Protein AF-A0A067D8F0-F1 (afdb_monomer)

Nearest PDB structures (foldseek):
  3b07-assembly1_H  TM=2.738E-01  e=8.242E+00  Staphylococcus aureus subsp. aureus Mu50

Radius of gyration: 15.42 Å; Cα contacts (8 Å, |Δi|>4): 109; chains: 1; bounding box: 35×37×41 Å

Solvent-accessible surface area (backbone atoms only — not comparable to full-atom values): 8168 Å² total; per-residue (Å²): 128,88,77,78,66,52,91,57,32,62,72,68,67,75,62,64,94,82,67,60,57,68,50,104,61,89,81,83,54,66,70,61,53,50,54,45,64,76,66,58,86,75,86,63,58,89,93,33,72,66,40,51,51,54,28,47,51,58,36,39,53,48,44,66,75,35,40,70,51,72,89,74,42,86,77,57,56,75,93,79,59,80,89,86,78,81,79,86,88,63,49,74,47,76,49,75,50,69,50,60,37,70,57,69,53,98,90,41,74,51,74,62,47,78,47,73,50,78,48,78,52,73,55,122

Foldseek 3Di:
DPDDADPLANVLVPDDPPFAWPDDDDDDCVVVVVVCVVVPPDDDPPPDPVSVVRSLVVNVLCCVQIGPDPVRRPSDDPVPDDDDDDDDDKDWDKDWDWDQQQPDDPNDHGDRDIDIDIDIDMHD

Organism: Citrus sinensis (NCBI:txid2711)

Mean predicted aligned error: 9.87 Å

pLDDT: mean 77.43, std 11.08, range [33.69, 90.69]

Secondary structure (DSSP, 8-state):
---PPPSS-GGGGG--TT--BSSSSS---HHHHHHHHHH----PPTT-HHHHHHHHHHHHHHHHHHBS-GGG-SSS-TTT-----PPSS-EEEEEEEEEE--S-BTTBPP---EEEEEEEEEE-

Sequence (124 aa):
MEVAGDKYRSILNDEAKSMQWRHSGPLIFDKVNKLFEEGRTKEWPGGSIEETIHNVVRSWEMELSHKTSLNDFKTTNPEKFKLIVNGPPMVAYKFRHWGYFEGPFQGHAPSGEMVEFYVIGIMK

InterPro domains:
  IPR053218 Pathogen-related defense protein [PTHR31723] (4-87)

Structure (mmCIF, N/CA/C/O backbone):
data_AF-A0A067D8F0-F1
#
_entry.id   AF-A0A067D8F0-F1
#
loop_
_atom_site.group_PDB
_atom_site.id
_atom_site.type_symbol
_atom_site.label_atom_id
_atom_site.label_alt_id
_atom_site.label_comp_id
_atom_site.label_asym_id
_atom_site.label_entity_id
_atom_site.label_seq_id
_atom_site.pdbx_PDB_ins_code
_atom_site.Cartn_x
_atom_site.Cartn_y
_atom_site.Cartn_z
_atom_site.occupancy
_atom_site.B_iso_or_equiv
_atom_site.auth_seq_id
_atom_site.auth_comp_id
_atom_site.auth_asym_id
_atom_site.auth_atom_id
_atom_site.pdbx_PDB_model_num
ATOM 1 N N . MET A 1 1 ? 0.008 14.966 -22.421 1.00 33.69 1 MET A N 1
ATOM 2 C CA . MET A 1 1 ? -1.133 14.686 -21.530 1.00 33.69 1 MET A CA 1
ATOM 3 C C . MET A 1 1 ? -0.553 14.484 -20.150 1.00 33.69 1 MET A C 1
ATOM 5 O O . MET A 1 1 ? 0.233 13.558 -19.995 1.00 33.69 1 MET A O 1
ATOM 9 N N . GLU A 1 2 ? -0.831 15.382 -19.207 1.00 35.62 2 GLU A N 1
ATOM 10 C CA . GLU A 1 2 ? -0.561 15.088 -17.797 1.00 35.62 2 GLU A CA 1
ATOM 11 C C . GLU A 1 2 ? -1.398 13.866 -17.425 1.00 35.62 2 GLU A C 1
ATOM 13 O O . GLU A 1 2 ? -2.609 13.842 -17.652 1.00 35.62 2 GLU A O 1
ATOM 18 N N . VAL A 1 3 ? -0.734 12.811 -16.965 1.00 48.41 3 VAL A N 1
ATOM 19 C CA . VAL A 1 3 ? -1.409 11.611 -16.482 1.00 48.41 3 VAL A CA 1
ATOM 20 C C . VAL A 1 3 ? -2.021 12.000 -15.142 1.00 48.41 3 VAL A C 1
ATOM 22 O O . VAL A 1 3 ? -1.291 12.357 -14.220 1.00 48.41 3 VAL A O 1
ATOM 25 N N . ALA A 1 4 ? -3.352 12.008 -15.055 1.00 56.06 4 ALA A N 1
ATOM 26 C CA . ALA A 1 4 ? -4.037 12.191 -13.782 1.00 56.06 4 ALA A CA 1
ATOM 27 C C . ALA A 1 4 ? -3.526 11.125 -12.799 1.00 56.06 4 ALA A C 1
ATOM 29 O O . ALA A 1 4 ? -3.417 9.956 -13.166 1.00 56.06 4 ALA A O 1
ATOM 30 N N . GLY A 1 5 ? -3.165 11.537 -11.583 1.00 66.69 5 GLY A N 1
ATOM 31 C CA . GLY A 1 5 ? -2.578 10.637 -10.593 1.00 66.69 5 GLY A CA 1
ATOM 32 C C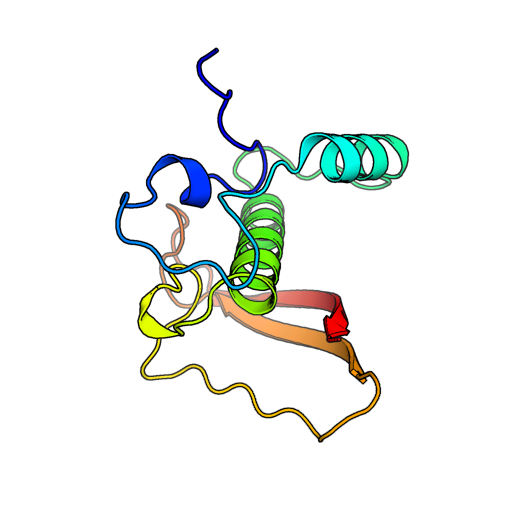 . GLY A 1 5 ? -3.467 9.431 -10.265 1.00 66.69 5 GLY A C 1
ATOM 33 O O . GLY A 1 5 ? -4.695 9.529 -10.321 1.00 66.69 5 GLY A O 1
ATOM 34 N N . ASP A 1 6 ? -2.866 8.287 -9.913 1.00 84.50 6 ASP A N 1
ATOM 35 C CA . ASP A 1 6 ? -3.636 7.067 -9.621 1.00 84.50 6 ASP A CA 1
ATOM 36 C C . ASP A 1 6 ? -4.466 7.237 -8.341 1.00 84.50 6 ASP A C 1
ATOM 38 O O . ASP A 1 6 ? -3.934 7.538 -7.271 1.00 84.50 6 ASP A O 1
ATOM 42 N N . LYS A 1 7 ? -5.778 6.988 -8.450 1.00 83.19 7 LYS A N 1
ATOM 43 C CA . LYS A 1 7 ? -6.754 7.149 -7.358 1.00 83.19 7 LYS A CA 1
ATOM 44 C C . LYS A 1 7 ? -6.403 6.340 -6.104 1.00 83.19 7 LYS A C 1
ATOM 46 O O . LYS A 1 7 ? -6.675 6.802 -5.003 1.00 83.19 7 LYS A O 1
ATOM 51 N N . TYR A 1 8 ? -5.847 5.138 -6.259 1.00 85.50 8 TYR A N 1
ATOM 52 C CA . TYR A 1 8 ? -5.603 4.218 -5.139 1.00 85.50 8 TYR A CA 1
ATOM 53 C C . TYR A 1 8 ? -4.139 4.162 -4.705 1.00 85.50 8 TYR A C 1
ATOM 55 O O . TYR A 1 8 ? -3.828 3.604 -3.655 1.00 85.50 8 TYR A O 1
ATOM 63 N N . ARG A 1 9 ? -3.229 4.681 -5.530 1.00 86.44 9 ARG A N 1
ATOM 64 C CA . ARG A 1 9 ? -1.780 4.621 -5.332 1.00 86.44 9 ARG A CA 1
ATOM 65 C C . ARG A 1 9 ? -1.206 6.020 -5.441 1.00 86.44 9 ARG A C 1
ATOM 67 O O . ARG A 1 9 ? -0.427 6.320 -6.342 1.00 86.44 9 ARG A O 1
ATOM 74 N N . SER A 1 10 ? -1.565 6.861 -4.476 1.00 81.19 10 SER A N 1
ATOM 75 C CA . SER A 1 10 ? -1.075 8.240 -4.381 1.00 81.19 10 SER A CA 1
ATOM 76 C C . SER A 1 10 ? 0.454 8.334 -4.426 1.00 81.19 10 SER A C 1
ATOM 78 O O . SER A 1 10 ? 0.988 9.299 -4.962 1.00 81.19 10 SER A O 1
ATOM 80 N N . ILE A 1 11 ? 1.162 7.299 -3.954 1.00 77.00 11 ILE A N 1
ATOM 81 C CA . ILE A 1 11 ? 2.628 7.239 -3.959 1.00 77.00 11 ILE A CA 1
ATOM 82 C C . ILE A 1 11 ? 3.263 7.327 -5.353 1.00 77.00 11 ILE A C 1
ATOM 84 O O . ILE A 1 11 ? 4.423 7.732 -5.425 1.00 77.00 11 ILE A O 1
ATOM 88 N N . LEU A 1 12 ? 2.524 6.976 -6.420 1.00 74.12 12 LEU A N 1
ATOM 89 C CA . LEU A 1 12 ? 2.971 7.055 -7.819 1.00 74.12 12 LEU A CA 1
ATOM 90 C C . LEU A 1 12 ? 3.100 8.502 -8.310 1.00 74.12 12 LEU A C 1
ATOM 92 O O . LEU A 1 12 ? 3.844 8.772 -9.249 1.00 74.12 12 LEU A O 1
ATOM 96 N N . ASN A 1 13 ? 2.391 9.433 -7.670 1.00 68.06 13 ASN A N 1
ATOM 97 C CA . ASN A 1 13 ? 2.354 10.833 -8.088 1.00 68.06 13 ASN A CA 1
ATOM 98 C C . ASN A 1 13 ? 3.644 11.583 -7.705 1.00 68.06 13 ASN A C 1
ATOM 100 O O . ASN A 1 13 ? 3.973 12.585 -8.330 1.00 68.06 13 ASN A O 1
ATOM 104 N N . ASP A 1 14 ? 4.393 11.054 -6.730 1.00 66.44 14 ASP A N 1
ATOM 105 C CA . ASP A 1 14 ? 5.609 11.647 -6.158 1.00 66.44 14 ASP A CA 1
ATOM 106 C C . ASP A 1 14 ? 6.862 10.782 -6.411 1.00 66.44 14 ASP A C 1
ATOM 108 O O . ASP A 1 14 ? 7.757 10.682 -5.560 1.00 66.44 14 ASP A O 1
ATOM 112 N N . GLU A 1 15 ? 6.925 10.049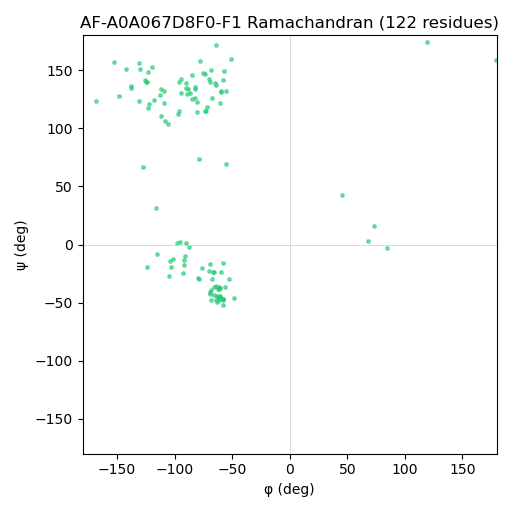 -7.527 1.00 67.12 15 GLU A N 1
ATOM 113 C CA . GLU A 1 15 ? 8.078 9.189 -7.827 1.00 67.12 15 GLU A CA 1
ATOM 114 C C . GLU A 1 15 ? 9.193 9.921 -8.582 1.00 67.12 15 GLU A C 1
ATOM 116 O O . GLU A 1 15 ? 8.978 10.650 -9.552 1.00 67.12 15 GLU A O 1
ATOM 121 N N . ALA A 1 16 ? 10.429 9.723 -8.114 1.00 61.16 16 ALA A N 1
ATOM 122 C CA . ALA A 1 16 ? 11.612 10.331 -8.702 1.00 61.16 16 ALA A CA 1
ATOM 123 C C . ALA A 1 16 ? 11.915 9.722 -10.081 1.00 61.16 16 ALA A C 1
ATOM 125 O O . ALA A 1 16 ? 11.830 8.511 -10.278 1.00 61.16 16 ALA A O 1
ATOM 126 N N . LYS A 1 17 ? 12.379 10.551 -11.026 1.00 59.75 17 LYS A N 1
ATOM 127 C CA . LYS A 1 17 ? 12.747 10.125 -12.395 1.00 59.75 17 LYS A CA 1
ATOM 128 C C . LYS A 1 17 ? 13.827 9.030 -12.454 1.00 59.75 17 LYS A C 1
ATOM 130 O O . LYS A 1 17 ? 14.003 8.423 -13.503 1.00 59.75 17 LYS A O 1
ATOM 135 N N . SER A 1 18 ? 14.561 8.796 -11.366 1.00 63.41 18 SER A N 1
ATOM 136 C CA . SER A 1 18 ? 15.646 7.811 -11.270 1.00 63.41 18 SER A CA 1
ATOM 137 C C . SER A 1 18 ? 15.195 6.402 -10.868 1.00 63.41 18 SER A C 1
ATOM 139 O O . SER A 1 18 ? 16.036 5.507 -10.772 1.00 63.41 18 SER A O 1
ATOM 141 N N . MET A 1 19 ? 13.904 6.196 -10.595 1.00 72.62 19 MET A N 1
ATOM 142 C CA . MET A 1 19 ? 13.415 4.940 -10.033 1.00 72.62 19 MET A CA 1
ATOM 143 C C . MET A 1 19 ? 13.498 3.775 -11.028 1.00 72.62 19 MET A C 1
ATOM 145 O O . MET A 1 19 ? 13.221 3.930 -12.220 1.00 72.62 19 MET A O 1
ATOM 149 N N . GLN A 1 20 ? 13.896 2.601 -10.531 1.00 75.75 20 GLN A N 1
ATOM 150 C CA . GLN A 1 20 ? 14.150 1.423 -11.357 1.00 75.75 20 GLN A CA 1
ATOM 151 C C . GLN A 1 20 ? 12.932 0.494 -11.382 1.00 75.75 20 GLN A C 1
ATOM 153 O O . GLN A 1 20 ? 12.578 -0.151 -10.392 1.00 75.75 20 GLN A O 1
ATOM 158 N N . TRP A 1 21 ? 12.305 0.406 -12.552 1.00 80.50 21 TRP A N 1
ATOM 159 C CA . TRP A 1 21 ? 11.168 -0.473 -12.799 1.00 80.50 21 TRP A CA 1
ATOM 160 C C . TRP A 1 21 ? 11.618 -1.804 -13.397 1.00 80.50 21 TRP A C 1
ATOM 162 O O . TRP A 1 21 ? 12.501 -1.859 -14.250 1.00 80.50 21 TRP A O 1
ATOM 172 N N . ARG A 1 22 ? 10.966 -2.891 -12.987 1.00 77.94 22 ARG A N 1
ATOM 173 C CA . ARG A 1 22 ? 11.184 -4.250 -13.496 1.00 77.94 22 ARG A CA 1
ATOM 174 C C . ARG A 1 22 ? 10.734 -4.386 -14.953 1.00 77.94 22 ARG A C 1
ATOM 176 O O . ARG A 1 22 ? 11.301 -5.173 -15.705 1.00 77.94 22 ARG A O 1
ATOM 183 N N . HIS A 1 23 ? 9.729 -3.608 -15.350 1.00 72.69 23 HIS A N 1
ATOM 184 C CA . HIS A 1 23 ? 9.172 -3.571 -16.700 1.00 72.69 23 HIS A CA 1
ATOM 185 C C . HIS A 1 23 ? 9.080 -2.119 -17.180 1.00 72.69 23 HIS A C 1
ATOM 187 O O . HIS A 1 23 ? 8.966 -1.217 -16.360 1.00 72.69 23 HIS A O 1
ATOM 193 N N . SER A 1 24 ? 9.173 -1.909 -18.494 1.00 57.94 24 SER A N 1
ATOM 194 C CA . SER A 1 24 ? 9.453 -0.647 -19.198 1.00 57.94 24 SER A CA 1
ATOM 195 C C . SER A 1 24 ? 8.523 0.550 -18.895 1.00 57.94 24 SER A C 1
ATOM 197 O O . SER A 1 24 ? 7.800 1.004 -19.777 1.00 57.94 24 SER A O 1
ATOM 199 N N . GLY A 1 25 ? 8.594 1.114 -17.686 1.00 63.97 25 GLY A N 1
ATOM 200 C CA . GLY A 1 25 ? 8.044 2.427 -17.334 1.00 63.97 25 GLY A CA 1
ATOM 201 C C . GLY A 1 25 ? 6.968 2.428 -16.239 1.00 63.97 25 GLY A C 1
ATOM 202 O O . GLY A 1 25 ? 6.549 1.366 -15.773 1.00 63.97 25 GLY A O 1
ATOM 203 N N . PRO A 1 26 ? 6.528 3.633 -15.819 1.00 62.41 26 PRO A N 1
ATOM 204 C CA . PRO A 1 26 ? 5.507 3.796 -14.794 1.00 62.41 26 PRO A CA 1
ATOM 205 C C . PRO A 1 26 ? 4.179 3.207 -15.268 1.00 62.41 26 PRO A C 1
ATOM 207 O O . PRO A 1 26 ? 3.775 3.336 -16.426 1.00 62.41 26 PRO A O 1
ATOM 210 N N . LEU A 1 27 ? 3.520 2.509 -14.356 1.00 70.88 27 LEU A N 1
ATOM 211 C CA . LEU A 1 27 ? 2.401 1.637 -14.674 1.00 70.88 27 LEU A CA 1
ATOM 212 C C . LEU A 1 27 ? 1.107 2.433 -14.799 1.00 70.88 27 LEU A C 1
ATOM 214 O O . LEU A 1 27 ? 0.777 3.251 -13.944 1.00 70.88 27 LEU A O 1
ATOM 218 N N . ILE A 1 28 ? 0.340 2.123 -15.839 1.00 78.50 28 ILE A N 1
ATOM 219 C CA . ILE A 1 28 ? -1.003 2.663 -16.042 1.00 78.50 28 ILE A CA 1
ATOM 220 C C . ILE A 1 28 ? -2.005 1.645 -15.494 1.00 78.50 28 ILE A C 1
ATOM 222 O O . ILE A 1 28 ? -2.123 0.535 -16.019 1.00 78.50 28 ILE A O 1
ATOM 2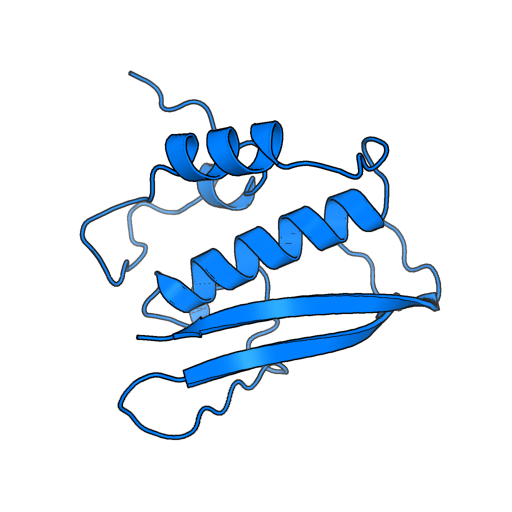26 N N . PHE A 1 29 ? -2.736 2.018 -14.442 1.00 83.06 29 PHE A N 1
ATOM 227 C CA . PHE A 1 29 ? -3.667 1.127 -13.739 1.00 83.06 29 PHE A CA 1
ATOM 228 C C . PHE A 1 29 ? -5.132 1.272 -14.168 1.00 83.06 29 PHE A C 1
ATOM 230 O O . PHE A 1 29 ? -5.974 0.528 -13.671 1.00 83.06 29 PHE A O 1
ATOM 237 N N . ASP A 1 30 ? -5.450 2.147 -15.125 1.00 84.81 30 ASP A N 1
ATOM 238 C CA . ASP A 1 30 ? -6.823 2.485 -15.537 1.00 84.81 30 ASP A CA 1
ATOM 239 C C . ASP A 1 30 ? -7.720 1.266 -15.782 1.00 84.81 30 ASP A C 1
ATOM 241 O O . ASP A 1 30 ? -8.846 1.203 -15.292 1.00 84.81 30 ASP A O 1
ATOM 245 N N . LYS A 1 31 ? -7.212 0.256 -16.503 1.00 84.94 31 LYS A N 1
ATOM 246 C CA . LYS A 1 31 ? -7.970 -0.972 -16.799 1.00 84.94 31 LYS A CA 1
ATOM 247 C C . LYS A 1 31 ? -8.273 -1.781 -15.540 1.00 84.94 31 LYS A C 1
ATOM 249 O O . LYS A 1 31 ? -9.390 -2.264 -15.382 1.00 84.94 31 LYS A O 1
ATOM 254 N N . VAL A 1 32 ? -7.288 -1.930 -14.657 1.00 83.12 32 VAL A N 1
ATOM 255 C CA . VAL A 1 32 ? -7.442 -2.675 -13.399 1.00 83.12 32 VAL A CA 1
ATOM 256 C C . VAL A 1 32 ? -8.370 -1.921 -12.452 1.00 83.12 32 VAL A C 1
ATOM 258 O O . VAL A 1 32 ? -9.234 -2.529 -11.829 1.00 83.12 32 VAL A O 1
ATOM 261 N N . ASN A 1 33 ? -8.242 -0.596 -12.385 1.00 87.38 33 ASN A N 1
ATOM 262 C CA . ASN A 1 33 ? -9.111 0.255 -11.581 1.00 87.38 33 ASN A CA 1
ATOM 263 C C . ASN A 1 33 ? -10.560 0.185 -12.074 1.00 87.38 33 ASN A C 1
ATOM 265 O O . ASN A 1 33 ? -11.457 -0.005 -11.260 1.00 87.38 33 ASN A O 1
ATOM 269 N N . LYS A 1 34 ? -10.788 0.241 -13.393 1.00 86.75 34 LYS A N 1
ATOM 270 C CA . LYS A 1 34 ? -12.121 0.072 -13.985 1.00 86.75 34 LYS A CA 1
ATOM 271 C C . LYS A 1 34 ? -12.747 -1.273 -13.604 1.00 86.75 34 LYS A C 1
ATOM 273 O O . LYS A 1 34 ? -13.855 -1.289 -13.084 1.00 86.75 34 LYS A O 1
ATOM 278 N N . LEU A 1 35 ? -12.026 -2.379 -13.814 1.00 86.69 35 LEU A N 1
ATOM 279 C CA . LEU A 1 35 ? -12.511 -3.721 -13.461 1.00 86.69 35 LEU A CA 1
ATOM 280 C C . LEU A 1 35 ? -12.799 -3.856 -11.963 1.00 86.69 35 LEU A C 1
ATOM 282 O O . LEU A 1 35 ? -13.757 -4.516 -11.570 1.00 86.69 35 LEU A O 1
ATOM 286 N N . PHE A 1 36 ? -11.974 -3.233 -11.119 1.00 85.81 36 PHE A N 1
ATOM 287 C CA . PHE A 1 36 ? -12.222 -3.210 -9.687 1.00 85.81 36 PHE A CA 1
ATOM 288 C C . PHE A 1 36 ? -13.514 -2.466 -9.349 1.00 85.81 36 PHE A C 1
ATOM 290 O O . PHE A 1 36 ? -14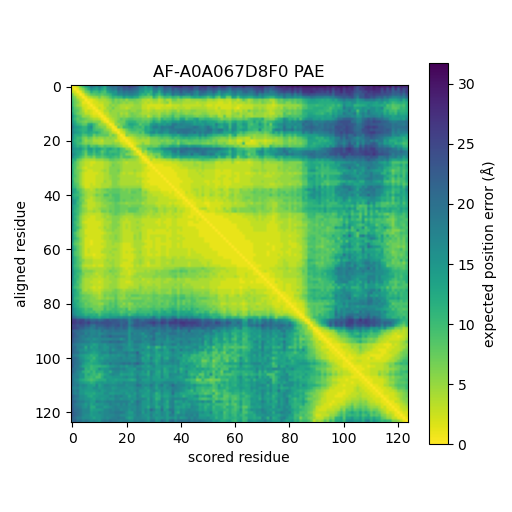.301 -3.011 -8.588 1.00 85.81 36 PHE A O 1
ATOM 297 N N . GLU A 1 37 ? -13.742 -1.271 -9.900 1.00 88.94 37 GLU A N 1
ATOM 298 C CA . GLU A 1 37 ? -14.969 -0.505 -9.635 1.00 88.94 37 GLU A CA 1
ATOM 299 C C . GLU A 1 37 ? -16.218 -1.257 -10.128 1.00 88.94 37 GLU A C 1
ATOM 301 O O . GLU A 1 37 ? -17.228 -1.276 -9.433 1.00 88.94 37 GLU A O 1
ATOM 306 N N . GLU A 1 38 ? -16.138 -1.946 -11.273 1.00 88.31 38 GLU A N 1
ATOM 307 C CA . GLU A 1 38 ? -17.223 -2.800 -11.787 1.00 88.31 38 GLU A CA 1
ATOM 308 C C . GLU A 1 38 ? -17.523 -3.999 -10.868 1.00 88.31 38 GLU A C 1
ATOM 310 O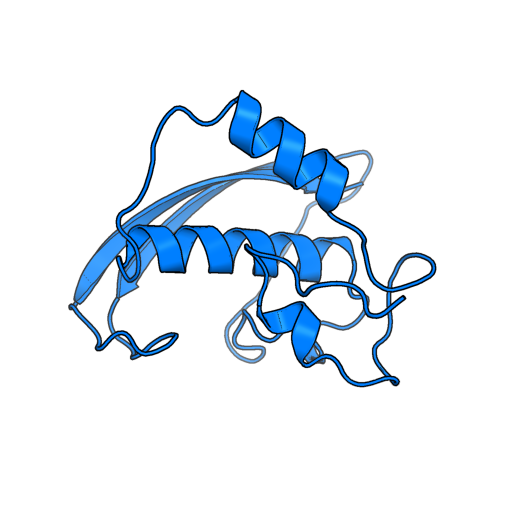 O . GLU A 1 38 ? -18.676 -4.401 -10.730 1.00 88.31 38 GLU A O 1
ATOM 315 N N . GLY A 1 39 ? -16.495 -4.576 -10.237 1.00 85.25 39 GLY A N 1
ATOM 316 C CA . GLY A 1 39 ? -16.613 -5.723 -9.331 1.00 85.25 39 GLY A CA 1
ATOM 317 C C . GLY A 1 39 ? -16.703 -5.365 -7.845 1.00 85.25 39 GLY A C 1
ATOM 318 O O . GLY A 1 39 ? -16.703 -6.264 -7.000 1.00 85.25 39 GLY A O 1
ATOM 319 N N . ARG A 1 40 ? -16.721 -4.075 -7.496 1.00 87.56 40 ARG A N 1
ATOM 320 C CA . ARG A 1 40 ? -16.632 -3.613 -6.110 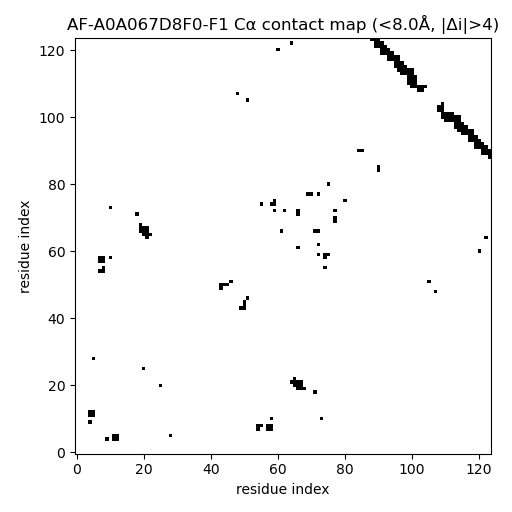1.00 87.56 40 ARG A CA 1
ATOM 321 C C . ARG A 1 40 ? -17.928 -3.920 -5.366 1.00 87.56 40 ARG A C 1
ATOM 323 O O . ARG A 1 40 ? -18.981 -3.385 -5.682 1.00 87.56 40 ARG A O 1
ATOM 330 N N . THR A 1 41 ? -17.836 -4.741 -4.324 1.00 87.00 41 THR A N 1
ATOM 331 C CA . THR A 1 41 ? -18.983 -5.108 -3.472 1.00 87.00 41 THR A CA 1
ATOM 332 C C . THR A 1 41 ? -19.032 -4.348 -2.151 1.00 87.00 41 THR A C 1
ATOM 334 O O . THR A 1 41 ? -20.041 -4.399 -1.450 1.00 87.00 41 THR A O 1
ATOM 337 N N . LYS A 1 42 ? -17.947 -3.656 -1.789 1.00 85.25 42 LYS A N 1
ATOM 338 C CA . LYS A 1 42 ? -17.834 -2.888 -0.551 1.00 85.25 42 LYS A CA 1
ATOM 339 C C . LYS A 1 42 ? -17.155 -1.553 -0.811 1.00 85.25 42 LYS A C 1
ATOM 341 O O . LYS A 1 42 ? -16.126 -1.499 -1.483 1.00 85.25 42 LYS A O 1
ATOM 346 N N . GLU A 1 43 ? -17.734 -0.499 -0.252 1.00 88.25 43 GLU A N 1
ATOM 347 C CA . GLU A 1 43 ? -17.192 0.855 -0.287 1.00 88.25 43 GLU A CA 1
ATOM 348 C C . GLU A 1 43 ? -16.762 1.252 1.118 1.00 88.25 43 GLU A C 1
ATOM 350 O O . GLU A 1 43 ? -17.490 1.025 2.087 1.00 88.25 43 GLU A O 1
ATOM 355 N N . TRP A 1 44 ? -15.565 1.815 1.224 1.00 87.75 44 TRP A N 1
ATOM 356 C CA . TRP A 1 44 ? -15.041 2.328 2.479 1.00 87.75 44 TRP A CA 1
ATOM 357 C C . TRP A 1 44 ? -15.307 3.831 2.552 1.00 87.75 44 TRP A C 1
ATOM 359 O O . TRP A 1 44 ? -15.159 4.510 1.532 1.00 87.75 44 TRP A O 1
ATOM 369 N N . PRO A 1 45 ? -15.700 4.373 3.718 1.00 90.69 45 PRO A N 1
ATOM 370 C CA . PRO A 1 45 ? -15.814 5.814 3.885 1.00 90.69 45 PRO A CA 1
ATOM 371 C C . PRO A 1 45 ? -14.478 6.507 3.593 1.00 90.69 45 PRO A C 1
ATOM 373 O O . PRO A 1 45 ? -13.421 6.001 3.974 1.00 90.69 45 PRO A O 1
ATOM 376 N N . GLY A 1 46 ? -14.532 7.673 2.951 1.00 90.00 46 GLY A N 1
ATOM 377 C CA . GLY A 1 46 ? -13.342 8.484 2.701 1.00 90.00 46 GLY A CA 1
ATOM 378 C C . GLY A 1 46 ? -12.655 8.882 4.010 1.00 90.00 46 GLY A C 1
ATOM 379 O O . GLY A 1 46 ? -13.319 9.352 4.934 1.00 90.00 46 GLY A O 1
ATOM 380 N N . GLY A 1 47 ? -11.342 8.685 4.100 1.00 87.31 47 GLY A N 1
ATOM 381 C CA . GLY A 1 47 ? -10.554 8.921 5.308 1.00 87.31 47 GLY A CA 1
ATOM 382 C C . GLY A 1 47 ? -10.772 7.881 6.410 1.00 87.31 47 GLY A C 1
ATOM 383 O O . GLY A 1 47 ? -10.430 8.142 7.562 1.00 87.31 47 GLY A O 1
ATOM 384 N N . SER A 1 48 ? -11.355 6.721 6.096 1.00 87.94 48 SER A N 1
ATOM 385 C CA . SER A 1 48 ? -11.422 5.588 7.027 1.00 87.94 48 SER A CA 1
ATOM 386 C C . SER A 1 48 ? -10.094 4.830 7.096 1.00 87.94 48 SER A C 1
ATOM 388 O O . SER A 1 48 ? -9.280 4.881 6.171 1.00 87.94 48 SER A O 1
ATOM 390 N N . ILE A 1 49 ? -9.877 4.091 8.189 1.00 86.81 49 ILE A N 1
ATOM 391 C CA . ILE A 1 49 ? -8.707 3.213 8.315 1.00 86.81 49 ILE A CA 1
ATOM 392 C C . ILE A 1 49 ? -8.733 2.137 7.223 1.00 86.81 49 ILE A C 1
ATOM 394 O O . ILE A 1 49 ? -7.696 1.812 6.651 1.00 86.81 49 ILE A O 1
ATOM 398 N N . GLU A 1 50 ? -9.913 1.623 6.876 1.00 85.31 50 GLU A N 1
ATOM 399 C CA . GLU A 1 50 ? -10.073 0.580 5.871 1.00 85.31 50 GLU A CA 1
ATOM 400 C C . GLU A 1 50 ? -9.746 1.070 4.462 1.00 85.31 50 GLU A C 1
ATOM 402 O O . GLU A 1 50 ? -9.092 0.342 3.712 1.00 85.31 50 GLU A O 1
ATOM 407 N N . GLU A 1 51 ? -10.128 2.303 4.108 1.00 88.25 51 GLU A N 1
ATOM 408 C CA . GLU A 1 51 ? -9.695 2.928 2.853 1.00 88.25 51 GLU A CA 1
ATOM 409 C C . GLU A 1 51 ? -8.166 3.054 2.806 1.00 88.25 51 GLU A C 1
ATOM 411 O O . GLU A 1 51 ? -7.534 2.668 1.817 1.00 88.25 51 GLU A O 1
ATOM 416 N N . THR A 1 52 ? -7.560 3.530 3.894 1.00 88.62 52 THR A N 1
ATOM 417 C CA . THR A 1 52 ? -6.106 3.687 4.000 1.00 88.62 52 THR A CA 1
ATOM 418 C C . THR A 1 52 ? -5.382 2.354 3.863 1.00 88.62 52 THR A C 1
ATOM 420 O O . THR A 1 52 ? -4.468 2.227 3.045 1.00 88.62 52 THR A O 1
ATOM 423 N N . ILE A 1 53 ? -5.823 1.320 4.583 1.00 85.94 53 ILE A N 1
ATOM 424 C CA . ILE A 1 53 ? -5.271 -0.036 4.479 1.00 85.94 53 ILE A CA 1
ATOM 425 C C . ILE A 1 53 ? -5.392 -0.552 3.043 1.00 85.94 53 ILE A C 1
ATOM 427 O O . ILE A 1 53 ? -4.419 -1.053 2.479 1.00 85.94 53 ILE A O 1
ATOM 431 N N . HIS A 1 54 ? -6.563 -0.404 2.423 1.00 86.38 54 HIS A N 1
ATOM 432 C CA . HIS A 1 54 ? -6.813 -0.852 1.054 1.00 86.38 54 HIS A CA 1
ATOM 433 C C . HIS A 1 54 ? -5.851 -0.198 0.053 1.00 86.38 54 HIS A C 1
ATOM 435 O O . HIS A 1 54 ? -5.260 -0.887 -0.785 1.00 86.38 54 HIS A O 1
ATOM 441 N N . ASN A 1 55 ? -5.664 1.118 0.140 1.00 89.88 55 ASN A N 1
ATOM 442 C CA . ASN A 1 55 ? -4.761 1.868 -0.737 1.00 89.88 55 ASN A CA 1
ATOM 443 C C . ASN A 1 55 ? -3.292 1.483 -0.517 1.00 89.88 55 ASN A C 1
ATOM 445 O O . ASN A 1 55 ? -2.512 1.362 -1.468 1.00 89.88 55 ASN A O 1
ATOM 449 N N . VAL A 1 56 ? -2.916 1.218 0.731 1.00 88.50 56 VAL A N 1
ATOM 450 C CA . VAL A 1 56 ? -1.554 0.831 1.110 1.00 88.50 56 VAL A CA 1
ATOM 451 C C . VAL A 1 56 ? -1.204 -0.554 0.606 1.00 88.50 56 VAL A C 1
ATOM 453 O O . VAL A 1 56 ? -0.131 -0.729 0.039 1.00 88.50 56 VAL A O 1
ATOM 456 N N . VAL A 1 57 ? -2.120 -1.515 0.709 1.00 86.81 57 VAL A N 1
ATOM 457 C CA . VAL A 1 57 ? -1.918 -2.859 0.152 1.00 86.81 57 VAL A CA 1
ATOM 458 C C . VAL A 1 57 ? -1.758 -2.799 -1.363 1.00 86.81 57 VAL A C 1
ATOM 460 O O . VAL A 1 57 ? -0.828 -3.387 -1.905 1.00 86.81 57 VAL A O 1
ATOM 463 N N . ARG A 1 58 ? -2.603 -2.029 -2.059 1.00 86.50 58 ARG A N 1
ATOM 464 C CA . ARG A 1 58 ? -2.492 -1.848 -3.519 1.00 86.50 58 ARG A CA 1
ATOM 465 C C . ARG A 1 58 ? -1.186 -1.211 -3.951 1.00 86.50 58 ARG A C 1
ATOM 467 O O . ARG A 1 58 ? -0.673 -1.526 -5.027 1.00 86.50 58 ARG A O 1
ATOM 474 N N . SER A 1 59 ? -0.704 -0.277 -3.144 1.00 88.25 59 SER A N 1
ATOM 475 C CA . SER A 1 59 ? 0.582 0.372 -3.345 1.00 88.25 59 SER A CA 1
ATOM 476 C C . SER A 1 59 ? 1.711 -0.631 -3.112 1.00 88.25 59 SER A C 1
ATOM 478 O O . SER A 1 59 ? 2.555 -0.792 -3.984 1.00 88.25 59 SER A O 1
ATOM 480 N N . TRP A 1 60 ? 1.670 -1.388 -2.015 1.00 87.12 60 TRP A N 1
ATOM 481 C CA . TRP A 1 60 ? 2.666 -2.406 -1.682 1.00 87.12 60 TRP A CA 1
ATOM 482 C C . TRP A 1 60 ? 2.761 -3.516 -2.733 1.00 87.12 60 TRP A C 1
ATOM 484 O O . TRP A 1 60 ? 3.858 -3.858 -3.161 1.00 87.12 60 TRP A O 1
ATOM 494 N N . GLU A 1 61 ? 1.633 -4.051 -3.208 1.00 84.56 61 GLU A N 1
ATOM 495 C CA . GLU A 1 61 ? 1.626 -5.070 -4.267 1.00 84.56 61 GLU A CA 1
ATOM 496 C C . GLU A 1 61 ? 2.232 -4.553 -5.575 1.00 84.56 61 GLU A C 1
ATOM 498 O O . GLU A 1 61 ? 2.945 -5.288 -6.265 1.00 84.56 61 GLU A O 1
ATOM 503 N N . MET A 1 62 ? 1.961 -3.287 -5.910 1.00 85.94 62 MET A N 1
ATOM 504 C CA . MET A 1 62 ? 2.569 -2.622 -7.058 1.00 85.94 62 MET A CA 1
ATOM 505 C C . MET A 1 62 ? 4.085 -2.509 -6.875 1.00 85.94 62 MET A C 1
ATOM 507 O O . MET A 1 62 ? 4.827 -2.922 -7.767 1.00 85.94 62 MET A O 1
ATOM 511 N N . GLU A 1 63 ? 4.544 -2.014 -5.720 1.00 86.44 63 GLU A N 1
ATOM 512 C CA . GLU A 1 63 ? 5.973 -1.902 -5.410 1.00 86.44 63 GLU A CA 1
ATOM 513 C C . GLU A 1 63 ? 6.650 -3.274 -5.499 1.00 86.44 63 GLU A C 1
ATOM 515 O O . GLU A 1 63 ? 7.646 -3.424 -6.204 1.00 86.44 63 GLU A O 1
ATOM 520 N N . LEU A 1 64 ? 6.050 -4.299 -4.889 1.00 84.19 64 LEU A N 1
ATOM 521 C CA . LEU A 1 64 ? 6.570 -5.662 -4.886 1.00 84.19 64 LEU A CA 1
ATOM 522 C C . LEU A 1 64 ? 6.698 -6.270 -6.285 1.00 84.19 64 LEU A C 1
ATOM 524 O O . LEU A 1 64 ? 7.702 -6.915 -6.597 1.00 84.19 64 LEU A O 1
ATOM 528 N N . SER A 1 65 ? 5.681 -6.079 -7.121 1.00 79.56 65 SER A N 1
ATOM 529 C CA . SER A 1 65 ? 5.622 -6.708 -8.443 1.00 79.56 65 SER A CA 1
ATOM 530 C C . SER A 1 65 ? 6.485 -5.981 -9.472 1.00 79.56 65 SER A C 1
ATOM 532 O O . SER A 1 65 ? 6.977 -6.603 -10.415 1.00 79.56 65 SER A O 1
ATOM 534 N N . HIS A 1 66 ? 6.674 -4.668 -9.310 1.00 79.88 66 HIS A N 1
ATOM 535 C CA . HIS A 1 66 ? 7.201 -3.826 -10.377 1.00 79.88 66 HIS A CA 1
ATOM 536 C C . HIS A 1 66 ? 8.452 -3.027 -10.033 1.00 79.88 66 HIS A C 1
ATOM 538 O O . HIS A 1 66 ? 9.141 -2.630 -10.970 1.00 79.88 66 HIS A O 1
ATOM 544 N N . LYS A 1 67 ? 8.798 -2.796 -8.765 1.00 84.06 67 LYS A N 1
ATOM 545 C CA . LYS A 1 67 ? 10.094 -2.194 -8.415 1.00 84.06 67 LYS A CA 1
ATOM 546 C C . LYS A 1 67 ? 11.162 -3.282 -8.334 1.00 84.06 67 LYS A C 1
ATOM 548 O O . LYS A 1 67 ? 10.893 -4.433 -7.982 1.00 84.06 67 LYS A O 1
ATOM 553 N N . THR A 1 68 ? 12.392 -2.943 -8.712 1.00 82.62 68 THR A N 1
ATOM 554 C CA . THR A 1 68 ? 13.526 -3.885 -8.644 1.00 82.62 68 THR A CA 1
ATOM 555 C C . THR A 1 68 ? 14.297 -3.784 -7.332 1.00 82.62 68 THR A C 1
ATOM 557 O O . THR A 1 68 ? 14.928 -4.756 -6.923 1.00 82.62 68 THR A O 1
ATOM 560 N N . SER A 1 69 ? 14.228 -2.633 -6.661 1.00 82.12 69 SER A N 1
ATOM 561 C CA . SER A 1 69 ? 14.941 -2.335 -5.421 1.00 82.12 69 SER A CA 1
ATOM 562 C C . SER A 1 69 ? 13.969 -2.198 -4.252 1.00 82.12 69 SER A C 1
ATOM 564 O O . SER A 1 69 ? 13.029 -1.410 -4.314 1.00 82.12 69 SER A O 1
ATOM 566 N N . LEU A 1 70 ? 14.232 -2.918 -3.156 1.00 79.12 70 LEU A N 1
ATOM 567 C CA . LEU A 1 70 ? 13.485 -2.779 -1.897 1.00 79.12 70 LEU A CA 1
ATOM 568 C C . LEU A 1 70 ? 13.704 -1.416 -1.225 1.00 79.12 70 LEU A C 1
ATOM 570 O O . LEU A 1 70 ? 12.848 -0.965 -0.473 1.00 79.12 70 LEU A O 1
ATOM 574 N N . ASN A 1 71 ? 14.817 -0.734 -1.515 1.00 81.88 71 ASN A N 1
ATOM 575 C CA . ASN A 1 71 ? 15.084 0.602 -0.973 1.00 81.88 71 ASN A CA 1
ATOM 576 C C . ASN A 1 71 ? 14.150 1.672 -1.559 1.00 81.88 71 ASN A C 1
ATOM 578 O O . ASN A 1 71 ? 14.018 2.745 -0.979 1.00 81.88 71 ASN A O 1
ATOM 582 N N . ASP A 1 72 ? 13.489 1.373 -2.681 1.00 82.19 72 ASP A N 1
ATOM 583 C CA . ASP A 1 72 ? 12.549 2.285 -3.335 1.00 82.19 72 ASP A CA 1
ATOM 584 C C . ASP A 1 72 ? 11.109 2.106 -2.814 1.00 82.19 72 ASP A C 1
ATOM 586 O O . ASP A 1 72 ? 10.185 2.767 -3.303 1.00 82.19 72 ASP A O 1
ATOM 590 N N . PHE A 1 73 ? 10.895 1.196 -1.853 1.00 85.19 73 PHE A N 1
ATOM 591 C CA . PHE A 1 73 ? 9.579 0.921 -1.284 1.00 85.19 73 PHE A CA 1
ATOM 592 C C . PHE A 1 73 ? 9.246 1.985 -0.247 1.00 85.19 73 PHE A C 1
ATOM 594 O O . PHE A 1 73 ? 9.956 2.160 0.742 1.00 85.19 73 PHE A O 1
ATOM 601 N N . LYS A 1 74 ? 8.122 2.669 -0.448 1.00 85.69 74 LYS A N 1
ATOM 602 C CA . LYS A 1 74 ? 7.580 3.643 0.505 1.00 85.69 74 LYS A CA 1
ATOM 603 C C . LYS A 1 74 ? 6.589 2.996 1.477 1.00 85.69 74 LYS A C 1
ATOM 605 O O . LYS A 1 74 ? 6.285 3.579 2.514 1.00 85.69 74 LYS A O 1
ATOM 610 N N . THR A 1 75 ? 6.072 1.808 1.151 1.00 86.62 75 THR A N 1
ATOM 611 C CA . THR A 1 75 ? 5.038 1.122 1.948 1.00 86.62 75 THR A CA 1
ATOM 612 C C . THR A 1 75 ? 5.587 0.174 3.014 1.00 86.62 75 THR A C 1
ATOM 614 O O . THR A 1 75 ? 4.832 -0.283 3.870 1.00 86.62 75 THR A O 1
ATOM 617 N N . THR A 1 76 ? 6.890 -0.111 3.006 1.00 83.44 76 THR A N 1
ATOM 618 C CA . THR A 1 76 ? 7.531 -1.030 3.958 1.00 83.44 76 THR A CA 1
ATOM 619 C C . THR A 1 76 ? 8.661 -0.359 4.714 1.00 83.44 76 THR A C 1
ATOM 621 O O . THR A 1 76 ? 9.385 0.457 4.155 1.00 83.44 76 THR A O 1
ATOM 624 N N . ASN A 1 77 ? 8.886 -0.774 5.962 1.00 81.88 77 ASN A N 1
ATOM 625 C CA . ASN A 1 77 ? 10.112 -0.433 6.675 1.00 81.88 77 ASN A CA 1
ATOM 626 C C . ASN A 1 77 ? 11.244 -1.387 6.229 1.00 81.88 77 ASN A C 1
ATOM 628 O O . ASN A 1 77 ? 11.155 -2.576 6.545 1.00 81.88 77 ASN A O 1
ATOM 632 N N . PRO A 1 78 ? 12.303 -0.906 5.551 1.00 77.50 78 PRO A N 1
ATOM 633 C CA . PRO A 1 78 ? 13.347 -1.764 4.984 1.00 77.50 78 PRO A CA 1
ATOM 634 C C . PRO A 1 78 ? 14.177 -2.512 6.039 1.00 77.50 78 PRO A C 1
ATOM 636 O O . PRO A 1 78 ? 14.720 -3.573 5.748 1.00 77.50 78 PRO A O 1
ATOM 639 N N . GLU A 1 79 ? 14.255 -2.012 7.276 1.00 79.19 79 GLU A N 1
ATOM 640 C CA . GLU A 1 79 ? 14.992 -2.676 8.360 1.00 79.19 79 GLU A CA 1
ATOM 641 C C . GLU A 1 79 ? 14.200 -3.834 8.981 1.00 79.19 79 GLU A C 1
ATOM 643 O O . GLU A 1 79 ? 14.777 -4.801 9.482 1.00 79.19 79 GLU A O 1
ATOM 648 N N . LYS A 1 80 ? 12.865 -3.735 8.967 1.00 78.81 80 LYS A N 1
ATOM 649 C CA . LYS A 1 80 ? 11.969 -4.678 9.65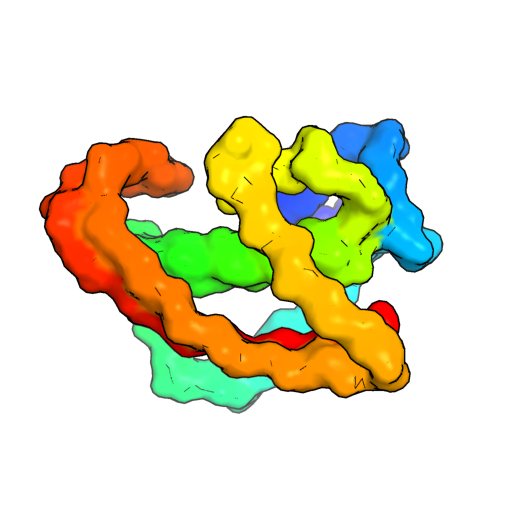5 1.00 78.81 80 LYS A CA 1
ATOM 650 C C . LYS A 1 80 ? 11.265 -5.648 8.712 1.00 78.81 80 LYS A C 1
ATOM 652 O O . LYS A 1 80 ? 10.891 -6.741 9.132 1.00 78.81 80 LYS A O 1
ATOM 657 N N . PHE A 1 81 ? 11.061 -5.262 7.457 1.00 78.12 81 PHE A N 1
ATOM 658 C CA . PHE A 1 81 ? 10.315 -6.051 6.490 1.00 78.12 81 PHE A CA 1
ATOM 659 C C . PHE A 1 81 ? 11.214 -7.086 5.805 1.00 78.12 81 PHE A C 1
ATOM 661 O O . PHE A 1 81 ? 12.234 -6.751 5.209 1.00 78.12 81 PHE A O 1
ATOM 668 N N . LYS A 1 82 ? 10.817 -8.361 5.862 1.00 72.19 82 LYS A N 1
ATOM 669 C CA . LYS A 1 82 ? 11.480 -9.459 5.149 1.00 72.19 82 LYS A CA 1
ATOM 670 C C . LYS A 1 82 ? 10.436 -10.276 4.405 1.00 72.19 82 LYS A C 1
ATOM 672 O O . LYS A 1 82 ? 9.523 -10.814 5.025 1.00 72.19 82 LYS A O 1
ATOM 677 N N . LEU A 1 83 ? 10.609 -10.406 3.093 1.00 72.31 83 LEU A N 1
ATOM 678 C CA . LEU A 1 83 ? 9.801 -11.288 2.260 1.00 72.31 83 LEU A CA 1
ATOM 679 C C . LEU A 1 83 ? 10.650 -12.477 1.808 1.00 72.31 83 LEU A C 1
ATOM 681 O O . LEU A 1 83 ? 11.681 -12.300 1.165 1.00 72.31 83 LEU A O 1
ATOM 685 N N . ILE A 1 84 ? 10.204 -13.686 2.140 1.00 69.19 84 ILE A N 1
ATOM 686 C CA . ILE A 1 84 ? 10.842 -14.940 1.735 1.00 69.19 84 ILE A CA 1
ATOM 687 C C . ILE A 1 84 ? 9.835 -15.690 0.875 1.00 69.19 84 ILE A C 1
ATOM 689 O O . ILE A 1 84 ? 8.709 -15.930 1.309 1.00 69.19 84 ILE A O 1
ATOM 693 N N . VAL A 1 85 ? 10.236 -16.049 -0.341 1.00 66.62 85 VAL A N 1
ATOM 694 C CA . VAL A 1 85 ? 9.394 -16.801 -1.273 1.00 66.62 85 VAL A CA 1
ATOM 695 C C . VAL A 1 85 ? 10.097 -18.068 -1.724 1.00 66.62 85 VAL A C 1
ATOM 697 O O . VAL A 1 85 ? 11.304 -18.073 -1.958 1.00 66.62 85 VAL A O 1
ATOM 700 N N . ASN A 1 86 ? 9.330 -19.152 -1.821 1.00 64.62 86 ASN A N 1
ATOM 701 C CA . ASN A 1 86 ? 9.822 -20.420 -2.347 1.00 64.62 86 ASN A CA 1
ATOM 702 C C . ASN A 1 86 ? 9.983 -20.319 -3.873 1.00 64.62 86 ASN A C 1
ATOM 704 O O . ASN A 1 86 ? 9.245 -19.586 -4.530 1.00 64.62 86 ASN A O 1
ATOM 708 N N . GLY A 1 87 ? 10.977 -21.023 -4.418 1.00 61.44 87 GLY A N 1
ATOM 709 C CA . GLY A 1 87 ? 11.385 -20.927 -5.823 1.00 61.44 87 GLY A CA 1
ATOM 710 C C . GLY A 1 87 ? 10.330 -21.367 -6.865 1.00 61.44 87 GLY A C 1
ATOM 711 O O . GLY A 1 87 ? 9.291 -21.906 -6.492 1.00 61.44 87 GLY A O 1
ATOM 712 N N . PRO A 1 88 ? 10.609 -21.131 -8.168 1.00 65.56 88 PRO A N 1
ATOM 713 C CA . PRO A 1 88 ? 9.684 -21.237 -9.320 1.00 65.56 88 PRO A CA 1
ATOM 714 C C . PRO A 1 88 ? 8.891 -22.563 -9.440 1.00 65.56 88 PRO A C 1
ATOM 716 O O . PRO A 1 88 ? 9.335 -23.574 -8.894 1.00 65.56 88 PRO A O 1
ATOM 719 N N . PRO A 1 89 ? 7.747 -22.600 -10.182 1.00 62.72 89 PRO A N 1
ATOM 720 C CA . PRO A 1 89 ? 7.493 -21.817 -11.408 1.00 62.72 89 PRO A CA 1
ATOM 721 C C . PRO A 1 89 ? 6.365 -20.776 -11.351 1.00 62.72 89 PRO A C 1
ATOM 723 O O . PRO A 1 89 ? 6.227 -19.992 -12.280 1.00 62.72 89 PRO A O 1
ATOM 726 N N . MET A 1 90 ? 5.567 -20.735 -10.290 1.00 57.69 90 MET A N 1
ATOM 727 C CA . MET A 1 90 ? 4.547 -19.709 -10.058 1.00 57.69 90 MET A CA 1
ATOM 728 C C . MET A 1 90 ? 4.078 -19.870 -8.619 1.00 57.69 90 MET A C 1
ATOM 730 O O . MET A 1 90 ? 3.629 -20.953 -8.243 1.00 57.69 90 MET A O 1
ATOM 734 N N . VAL A 1 91 ? 4.166 -18.812 -7.816 1.00 67.69 91 VAL A N 1
ATOM 735 C CA . VAL A 1 91 ? 3.686 -18.858 -6.432 1.00 67.69 91 VAL A CA 1
ATOM 736 C C . VAL A 1 91 ? 2.422 -18.021 -6.347 1.00 67.69 91 VAL A C 1
ATOM 738 O O . VAL A 1 91 ? 2.471 -16.792 -6.391 1.00 67.69 91 VAL A O 1
ATOM 741 N N . ALA A 1 92 ? 1.282 -18.702 -6.237 1.00 62.78 92 ALA A N 1
ATOM 742 C CA . ALA A 1 92 ? 0.062 -18.089 -5.736 1.00 62.78 92 ALA A CA 1
ATOM 743 C C . ALA A 1 92 ? 0.125 -18.109 -4.209 1.00 62.78 92 ALA A C 1
ATOM 745 O O . ALA A 1 92 ? 0.337 -19.160 -3.602 1.00 62.78 92 ALA A O 1
ATOM 746 N N . TYR A 1 93 ? -0.051 -16.955 -3.587 1.00 66.31 93 TYR A N 1
ATOM 747 C CA . TYR A 1 93 ? -0.047 -16.822 -2.140 1.00 66.31 93 TYR A CA 1
ATOM 748 C C . TYR A 1 93 ? -1.329 -16.142 -1.681 1.00 66.31 93 TYR A C 1
ATOM 750 O O . TYR A 1 93 ? -1.832 -15.212 -2.311 1.00 66.31 93 TYR A O 1
ATOM 758 N N . LYS A 1 94 ? -1.850 -16.615 -0.549 1.00 65.88 94 LYS A N 1
ATOM 759 C CA . LYS A 1 94 ? -2.899 -15.943 0.207 1.00 65.88 94 LYS A CA 1
ATOM 760 C C . LYS A 1 94 ? -2.284 -15.478 1.519 1.00 65.88 94 LYS A C 1
ATOM 762 O O . LYS A 1 94 ? -1.947 -16.307 2.360 1.00 65.88 94 LYS A O 1
ATOM 767 N N . PHE A 1 95 ? -2.131 -14.172 1.693 1.00 67.50 95 PHE A N 1
ATOM 768 C CA . PHE A 1 95 ? -1.709 -13.600 2.962 1.00 67.50 95 PHE A CA 1
ATOM 769 C C . PHE A 1 95 ? -2.925 -13.279 3.820 1.00 67.50 95 PHE A C 1
ATOM 771 O O . PHE A 1 95 ? -3.922 -12.748 3.337 1.00 67.50 95 PHE A O 1
ATOM 778 N N . ARG A 1 96 ? -2.809 -13.572 5.110 1.00 76.31 96 ARG A N 1
ATOM 779 C CA . ARG A 1 96 ? -3.610 -12.962 6.165 1.00 76.31 96 ARG A CA 1
ATOM 780 C C . ARG A 1 96 ? -2.680 -11.992 6.878 1.00 76.31 96 ARG A C 1
ATOM 782 O O . ARG A 1 96 ? -1.794 -12.433 7.606 1.00 76.31 96 ARG A O 1
ATOM 789 N N . HIS A 1 97 ? -2.836 -10.705 6.613 1.00 70.81 97 HIS A N 1
ATOM 790 C CA . HIS A 1 97 ? -2.130 -9.672 7.355 1.00 70.81 97 HIS A CA 1
ATOM 791 C C . HIS A 1 97 ? -2.948 -9.325 8.584 1.00 70.81 97 HIS A C 1
ATOM 793 O O . HIS A 1 97 ? -4.149 -9.084 8.478 1.00 70.81 97 HIS A O 1
ATOM 799 N N . TRP A 1 98 ? -2.295 -9.311 9.738 1.00 84.19 98 TRP A N 1
ATOM 800 C CA . TRP A 1 98 ? -2.882 -8.813 10.967 1.00 84.19 98 TRP A CA 1
ATOM 801 C C . TRP A 1 98 ? -1.827 -8.071 11.786 1.00 84.19 98 TRP A C 1
ATOM 803 O O . TRP A 1 98 ? -0.637 -8.376 11.691 1.00 84.19 98 TRP A O 1
ATOM 813 N N . GLY A 1 99 ? -2.259 -7.093 12.572 1.00 82.06 99 GLY A N 1
ATOM 814 C CA . GLY A 1 99 ? -1.387 -6.338 13.465 1.00 82.06 99 GLY A CA 1
ATOM 815 C C . GLY A 1 99 ? -2.156 -5.273 14.229 1.00 82.06 99 GLY A C 1
ATOM 816 O O . GLY A 1 99 ? -3.242 -4.872 13.818 1.00 82.06 99 GLY A O 1
ATOM 817 N N . TYR A 1 100 ? -1.599 -4.823 15.347 1.00 84.88 100 TYR A N 1
ATOM 818 C CA . TYR A 1 100 ? -2.161 -3.707 16.099 1.00 84.88 100 TYR A CA 1
ATOM 819 C C . TYR A 1 100 ? -1.703 -2.389 15.477 1.00 84.88 100 TYR A C 1
ATOM 821 O O . TYR A 1 100 ? -0.524 -2.221 15.154 1.00 84.88 100 TYR A O 1
ATOM 829 N N . PHE A 1 101 ? -2.631 -1.452 15.283 1.00 83.56 101 PHE A N 1
ATOM 830 C CA . PHE A 1 101 ? -2.318 -0.152 14.702 1.00 83.56 101 PHE A CA 1
ATOM 831 C C . PHE A 1 101 ? -1.681 0.786 15.741 1.00 83.56 101 PHE A C 1
ATOM 833 O O . PHE A 1 101 ? -2.313 1.696 16.273 1.00 83.56 101 PHE A O 1
ATOM 840 N N . GLU A 1 102 ? -0.420 0.511 16.075 1.00 87.19 102 GLU A N 1
ATOM 841 C CA . GLU A 1 102 ? 0.308 1.138 17.191 1.00 87.19 102 GLU A CA 1
ATOM 842 C C . GLU A 1 102 ? 1.109 2.388 16.800 1.00 87.19 102 GLU A C 1
ATOM 844 O O . GLU A 1 102 ? 1.558 3.133 17.669 1.00 87.19 102 GLU A O 1
ATOM 849 N N . GLY A 1 103 ? 1.302 2.640 15.503 1.00 83.50 103 GLY A N 1
ATOM 850 C CA . GLY A 1 103 ? 2.054 3.791 14.998 1.00 83.50 103 GLY A CA 1
ATOM 851 C C . GLY A 1 103 ? 1.201 4.701 14.117 1.00 83.50 103 GLY A C 1
ATOM 852 O O . GLY A 1 103 ? 0.267 4.215 13.487 1.00 83.50 103 GLY A O 1
ATOM 853 N N . PRO A 1 104 ? 1.510 6.006 14.028 1.00 83.88 104 PRO A N 1
ATOM 854 C CA . PRO A 1 104 ? 0.832 6.883 13.087 1.00 83.88 104 PRO A CA 1
ATOM 855 C C . PRO A 1 104 ? 1.135 6.458 11.648 1.00 83.88 104 PRO A C 1
ATOM 857 O O . PRO A 1 104 ? 2.278 6.140 11.309 1.00 83.88 104 PRO A O 1
ATOM 860 N N . PHE A 1 105 ? 0.123 6.487 10.786 1.00 77.44 105 PHE A N 1
ATOM 861 C CA . PHE A 1 105 ? 0.274 6.083 9.392 1.00 77.44 105 PHE A CA 1
ATOM 862 C C . PHE A 1 105 ? -0.662 6.860 8.475 1.00 77.44 105 PHE A C 1
ATOM 864 O O . PHE A 1 105 ? -1.856 6.939 8.733 1.00 77.44 105 PHE A O 1
ATOM 871 N N . GLN A 1 106 ? -0.106 7.454 7.415 1.00 74.25 106 GLN A N 1
ATOM 872 C CA . GLN A 1 106 ? -0.839 8.247 6.415 1.00 74.25 106 GLN A CA 1
ATOM 873 C C . GLN A 1 106 ? -1.853 9.248 7.012 1.00 74.25 106 GLN A C 1
ATOM 875 O O . GLN A 1 106 ? -2.969 9.382 6.531 1.00 74.25 106 GLN A O 1
ATOM 880 N N . GLY A 1 107 ? -1.471 9.957 8.080 1.00 79.56 107 GLY A N 1
ATOM 881 C CA . GLY A 1 107 ? -2.338 10.951 8.730 1.00 79.56 107 GLY A CA 1
ATOM 882 C C . GLY A 1 107 ? -3.319 10.383 9.760 1.00 79.56 107 GLY A C 1
ATOM 883 O O . GLY A 1 107 ? -3.986 11.156 10.443 1.00 79.56 107 GLY A O 1
ATOM 884 N N . HIS A 1 108 ? -3.363 9.063 9.944 1.00 78.19 108 HIS A N 1
ATOM 885 C CA . HIS A 1 108 ? -4.126 8.422 11.010 1.00 78.19 108 HIS A CA 1
ATOM 886 C C . HIS A 1 108 ? -3.270 8.284 12.268 1.00 78.19 108 HIS A C 1
ATOM 888 O O . HIS A 1 108 ? -2.140 7.792 12.210 1.00 78.19 108 HIS A O 1
ATOM 894 N N . ALA A 1 109 ? -3.812 8.723 13.404 1.00 86.62 109 ALA A N 1
ATOM 895 C CA . ALA A 1 109 ? -3.223 8.486 14.716 1.00 86.62 109 ALA A CA 1
ATOM 896 C C . ALA A 1 109 ? -3.314 6.991 15.082 1.00 86.62 109 ALA A C 1
ATOM 898 O O . ALA A 1 109 ? -4.265 6.332 14.659 1.00 86.62 109 ALA A O 1
ATOM 899 N N . PRO A 1 110 ? -2.366 6.457 15.870 1.00 89.00 110 PRO A N 1
ATOM 900 C CA . PRO A 1 110 ? -2.424 5.067 16.311 1.00 89.00 110 PRO A CA 1
ATOM 901 C C . PRO A 1 110 ? -3.702 4.805 17.117 1.00 89.00 110 PRO A C 1
ATOM 903 O O . PRO A 1 110 ? -4.028 5.578 18.020 1.00 89.00 110 PRO A O 1
ATOM 906 N N . SER A 1 111 ? -4.419 3.723 16.803 1.00 88.75 111 SER A N 1
ATOM 907 C CA . SER A 1 111 ? -5.652 3.334 17.508 1.00 88.75 111 SER A CA 1
ATOM 908 C C . SER A 1 111 ? -5.451 2.177 18.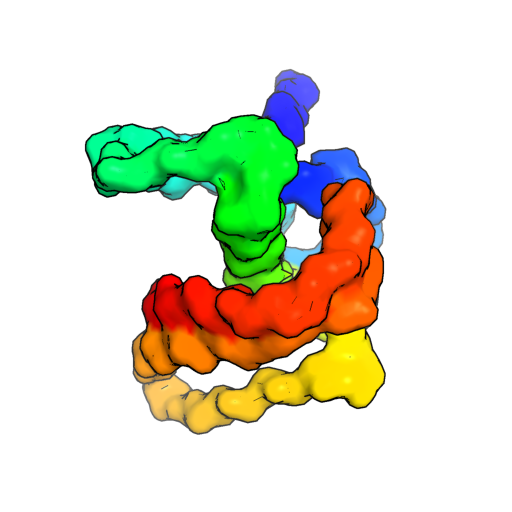487 1.00 88.75 111 SER A C 1
ATOM 910 O O . SER A 1 111 ? -6.277 1.974 19.372 1.00 88.75 111 SER A O 1
ATOM 912 N N . GLY A 1 112 ? -4.375 1.398 18.337 1.00 85.75 112 GLY A N 1
ATOM 913 C CA . GLY A 1 112 ? -4.170 0.156 19.086 1.00 85.75 112 GLY A CA 1
ATOM 914 C C . GLY A 1 112 ? -5.156 -0.961 18.721 1.00 85.75 112 GLY A C 1
ATOM 915 O O . GLY A 1 112 ? -5.100 -2.038 19.309 1.00 85.75 112 GLY A O 1
ATOM 916 N N . GLU A 1 113 ? -6.046 -0.742 17.752 1.00 85.00 113 GLU A N 1
ATOM 917 C CA . GLU A 1 113 ? -6.985 -1.759 17.286 1.00 85.00 113 GLU A CA 1
ATOM 918 C C . GLU A 1 113 ? -6.277 -2.798 16.417 1.00 85.00 113 GLU A C 1
ATOM 920 O O . GLU A 1 113 ? -5.322 -2.497 15.694 1.00 85.00 113 GLU A O 1
ATOM 925 N N . MET A 1 114 ? -6.763 -4.037 16.483 1.00 82.44 114 MET A N 1
ATOM 926 C CA . MET A 1 114 ? -6.305 -5.100 15.601 1.00 82.44 114 MET A CA 1
ATOM 927 C C . MET A 1 114 ? -6.878 -4.870 14.205 1.00 82.44 114 MET A C 1
ATOM 929 O O . MET A 1 114 ? -8.080 -4.990 13.975 1.00 82.44 114 MET A O 1
ATOM 933 N N . VAL A 1 115 ? -5.986 -4.607 13.263 1.00 82.38 115 VAL A N 1
ATOM 934 C CA . VAL A 1 115 ? -6.280 -4.576 11.838 1.00 82.38 115 VAL A CA 1
ATOM 935 C C . VAL A 1 115 ? -6.058 -5.971 11.274 1.00 82.38 115 VAL A C 1
ATOM 937 O O . VAL A 1 115 ? -5.039 -6.597 11.560 1.00 82.38 115 VAL A O 1
ATOM 940 N N . GLU A 1 116 ? -6.986 -6.451 10.448 1.00 79.06 116 GLU A N 1
ATOM 941 C CA . GLU A 1 116 ? -6.873 -7.722 9.736 1.00 79.06 116 GLU A CA 1
ATOM 942 C C . GLU A 1 116 ? -7.358 -7.579 8.291 1.00 79.06 116 GLU A C 1
ATOM 944 O O . GLU A 1 116 ? -8.413 -7.002 8.032 1.00 79.06 116 GLU A O 1
ATOM 949 N N . PHE A 1 117 ? -6.621 -8.157 7.341 1.00 73.06 117 PHE A N 1
ATOM 950 C CA . PHE A 1 117 ? -7.076 -8.279 5.961 1.00 73.06 117 PHE A CA 1
ATOM 951 C C . PHE A 1 117 ? -6.454 -9.476 5.238 1.00 73.06 117 PHE A C 1
ATOM 953 O O . PHE A 1 117 ? -5.380 -9.978 5.578 1.00 73.06 117 PHE A O 1
ATOM 960 N N . TYR A 1 118 ? -7.154 -9.927 4.200 1.00 70.38 118 TYR A N 1
ATOM 961 C CA . TYR A 1 118 ? -6.730 -11.032 3.350 1.00 70.38 118 TYR A CA 1
ATOM 962 C C . TYR A 1 118 ? -6.328 -10.508 1.977 1.00 70.38 118 TYR A C 1
ATOM 964 O O . TYR A 1 118 ? -7.066 -9.746 1.357 1.00 70.38 118 TYR A O 1
ATOM 972 N N . VAL A 1 119 ? -5.173 -10.955 1.495 1.00 65.56 119 VAL A N 1
ATOM 973 C CA . VAL A 1 119 ? -4.620 -10.601 0.184 1.00 65.56 119 VAL A CA 1
ATOM 974 C C . VAL A 1 119 ? -4.367 -11.880 -0.594 1.00 65.56 119 VAL A C 1
ATOM 976 O O . VAL A 1 119 ? -3.904 -12.863 -0.019 1.00 65.56 119 VAL A O 1
ATOM 979 N N . ILE A 1 120 ? -4.661 -11.881 -1.890 1.00 69.00 120 ILE A N 1
ATOM 980 C CA . ILE A 1 120 ? -4.308 -12.9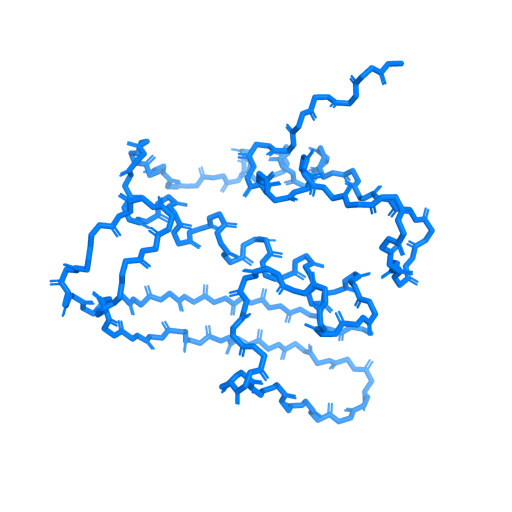75 -2.797 1.00 69.00 120 ILE A CA 1
ATOM 981 C C . ILE A 1 120 ? -3.455 -12.376 -3.905 1.00 69.00 120 ILE A C 1
ATOM 983 O O . ILE A 1 120 ? -3.922 -11.494 -4.617 1.00 69.00 120 ILE A O 1
ATOM 987 N N . GLY A 1 121 ? -2.232 -12.876 -4.060 1.00 64.00 121 GLY A N 1
ATOM 988 C CA . GLY A 1 121 ? -1.311 -12.436 -5.101 1.00 64.00 121 GLY A CA 1
ATOM 989 C C . GLY A 1 121 ? -0.706 -13.612 -5.856 1.00 64.00 121 GLY A C 1
ATOM 990 O O . GLY A 1 121 ? -0.655 -14.742 -5.364 1.00 64.00 121 GLY A O 1
ATOM 991 N N . ILE A 1 122 ? -0.266 -13.343 -7.080 1.00 63.81 122 ILE A N 1
ATOM 992 C CA . ILE A 1 122 ? 0.465 -14.291 -7.919 1.00 63.81 122 ILE A CA 1
ATOM 993 C C . ILE A 1 122 ? 1.789 -13.626 -8.272 1.00 63.81 122 ILE A C 1
ATOM 995 O O . ILE A 1 122 ? 1.786 -12.607 -8.960 1.00 63.81 122 ILE A O 1
ATOM 999 N N . MET A 1 123 ? 2.907 -14.212 -7.840 1.00 63.59 123 MET A N 1
ATOM 1000 C CA . MET A 1 123 ? 4.226 -13.834 -8.350 1.00 63.59 123 MET A CA 1
ATOM 1001 C C . MET A 1 123 ? 4.638 -14.763 -9.494 1.00 63.59 123 MET A C 1
ATOM 1003 O O . MET A 1 123 ? 4.550 -15.991 -9.373 1.00 63.59 123 MET A O 1
ATOM 1007 N N . LYS A 1 124 ? 5.060 -14.145 -10.601 1.00 58.66 124 LYS A N 1
ATOM 1008 C CA . LYS A 1 124 ? 5.610 -14.774 -11.807 1.00 58.66 124 LYS A CA 1
ATOM 1009 C C . LYS A 1 124 ? 7.070 -14.384 -11.979 1.00 58.66 124 LYS A C 1
ATOM 1011 O O . LYS A 1 124 ? 7.405 -13.229 -11.630 1.00 58.66 124 LYS A O 1
#